Protein AF-A0A1G5U8W5-F1 (afdb_monomer)

Solvent-accessible surface area (backbone atoms only — not comparable to full-atom values): 4382 Å² total; per-residue (Å²): 74,83,50,78,54,72,85,44,69,65,50,33,52,52,49,54,51,51,52,50,58,72,24,39,64,43,37,53,52,11,50,52,30,29,50,51,11,52,52,46,47,53,42,25,76,73,80,38,72,84,56,61,71,64,57,28,52,50,29,34,51,52,10,52,51,24,48,54,47,20,50,51,52,37,51,55,48,49,53,37,35,64,72,37,79,69

pLDDT: mean 94.86, std 3.58, range [76.44, 98.44]

Radius of gyration: 18.51 Å; Cα contacts (8 Å, |Δi|>4): 80; chains: 1; bounding box: 36×22×52 Å

Foldseek 3Di:
DDAFDCVDPVSVVVVVVVLCVQLVVLLVQLVVLLVVLVVVVVCCVPPNVVPDNVRSVVSNVSSVVSVVVSVVRSVVCNVCSNVVVD

Structure (mmCIF, N/CA/C/O backbone):
data_AF-A0A1G5U8W5-F1
#
_entry.id   AF-A0A1G5U8W5-F1
#
loop_
_atom_site.group_PDB
_atom_site.id
_atom_site.type_symbol
_atom_site.label_atom_id
_atom_site.label_alt_id
_atom_site.label_comp_id
_atom_site.label_asym_id
_atom_site.label_entity_id
_atom_site.label_seq_id
_atom_site.pdbx_PDB_ins_code
_atom_site.Cartn_x
_atom_site.Cartn_y
_atom_site.Cartn_z
_atom_site.occupancy
_atom_site.B_iso_or_equiv
_atom_site.auth_seq_id
_atom_site.auth_comp_id
_atom_site.auth_asym_id
_atom_site.auth_atom_id
_atom_site.pdbx_PDB_model_num
ATOM 1 N N . MET A 1 1 ? -20.293 5.435 15.317 1.00 76.44 1 MET A N 1
ATOM 2 C CA . MET A 1 1 ? -20.632 4.068 15.776 1.00 76.44 1 MET A CA 1
ATOM 3 C C . MET A 1 1 ? -19.937 3.802 17.105 1.00 76.44 1 MET A C 1
ATOM 5 O O . MET A 1 1 ? -18.876 4.356 17.363 1.00 76.44 1 MET A O 1
ATOM 9 N N . THR A 1 2 ? -20.493 2.931 17.951 1.00 85.06 2 THR A N 1
ATOM 10 C CA . THR A 1 2 ? -19.864 2.541 19.227 1.00 85.06 2 THR A CA 1
ATOM 11 C C . THR A 1 2 ? -18.526 1.839 18.979 1.00 85.06 2 THR A C 1
ATOM 13 O O . THR A 1 2 ? -18.490 0.950 18.119 1.00 85.06 2 THR A O 1
ATOM 16 N N . PRO A 1 3 ? -17.421 2.221 19.647 1.00 89.19 3 PRO A N 1
ATOM 17 C CA . PRO A 1 3 ? -16.145 1.515 19.544 1.00 89.19 3 PRO A CA 1
ATOM 18 C C . PRO A 1 3 ? -16.310 0.014 19.837 1.00 89.19 3 PRO A C 1
ATOM 20 O O . PRO A 1 3 ? -17.091 -0.336 20.722 1.00 89.19 3 PRO A O 1
ATOM 23 N N . PRO A 1 4 ? -15.633 -0.878 19.093 1.00 89.75 4 PRO A N 1
ATOM 24 C CA . PRO A 1 4 ? -15.730 -2.314 19.337 1.00 89.75 4 PRO A CA 1
ATOM 25 C C . PRO A 1 4 ? -15.090 -2.681 20.680 1.00 89.75 4 PRO A C 1
ATOM 27 O O . PRO A 1 4 ? -14.008 -2.183 21.003 1.00 89.75 4 PRO A O 1
ATOM 30 N N . ASP A 1 5 ? -15.711 -3.595 21.427 1.00 91.44 5 ASP A N 1
ATOM 31 C CA . ASP A 1 5 ? -15.073 -4.190 22.598 1.00 91.44 5 ASP A CA 1
ATOM 32 C C . ASP A 1 5 ? -14.016 -5.206 22.140 1.00 91.44 5 ASP A C 1
ATOM 34 O O . ASP A 1 5 ? -14.305 -6.183 21.449 1.00 91.44 5 ASP A O 1
ATOM 38 N N . LEU A 1 6 ? -12.756 -4.951 22.492 1.00 91.19 6 LEU A N 1
ATOM 39 C CA . LEU A 1 6 ? -11.631 -5.815 22.128 1.00 91.19 6 LEU A CA 1
ATOM 40 C C . LEU A 1 6 ? -11.373 -6.925 23.156 1.00 91.19 6 LEU A C 1
ATOM 42 O O . LEU A 1 6 ? -10.529 -7.794 22.905 1.00 91.19 6 LEU A O 1
ATOM 46 N N . THR A 1 7 ? -12.061 -6.887 24.300 1.00 94.06 7 THR A N 1
ATOM 47 C CA . THR A 1 7 ? -11.984 -7.915 25.344 1.00 94.06 7 THR A CA 1
ATOM 48 C C . THR A 1 7 ? -12.874 -9.111 25.017 1.00 94.06 7 THR A C 1
ATOM 50 O O . THR A 1 7 ? -12.486 -10.246 25.291 1.00 94.06 7 THR A O 1
ATOM 53 N N . ASP A 1 8 ? -13.988 -8.875 24.319 1.00 95.56 8 ASP A N 1
ATOM 54 C CA . ASP A 1 8 ? -14.837 -9.912 23.742 1.00 95.56 8 ASP A CA 1
ATOM 55 C C . ASP A 1 8 ? -14.172 -10.543 22.492 1.00 95.56 8 ASP A C 1
ATOM 57 O O . ASP A 1 8 ? -13.926 -9.862 21.484 1.00 95.56 8 ASP A O 1
ATOM 61 N N . PRO A 1 9 ? -13.870 -11.858 22.508 1.00 94.75 9 PRO A N 1
ATOM 62 C CA . PRO A 1 9 ? -13.277 -12.553 21.371 1.00 94.75 9 PRO A CA 1
ATOM 63 C C . PRO A 1 9 ? -14.104 -12.479 20.080 1.00 94.75 9 PRO A C 1
ATOM 65 O O . PRO A 1 9 ? -13.510 -12.439 18.995 1.00 94.75 9 PRO A O 1
ATOM 68 N N . GLU A 1 10 ? -15.436 -12.468 20.172 1.00 94.31 10 GLU A N 1
ATOM 69 C CA . GLU A 1 10 ? -16.324 -12.442 19.008 1.00 94.31 10 GLU A CA 1
ATOM 70 C C . GLU A 1 10 ? -16.259 -11.077 18.316 1.00 94.31 10 GLU A C 1
ATOM 72 O O . GLU A 1 10 ? -15.967 -10.990 17.113 1.00 94.31 10 GLU A O 1
ATOM 77 N N . GLN A 1 11 ? -16.421 -10.005 1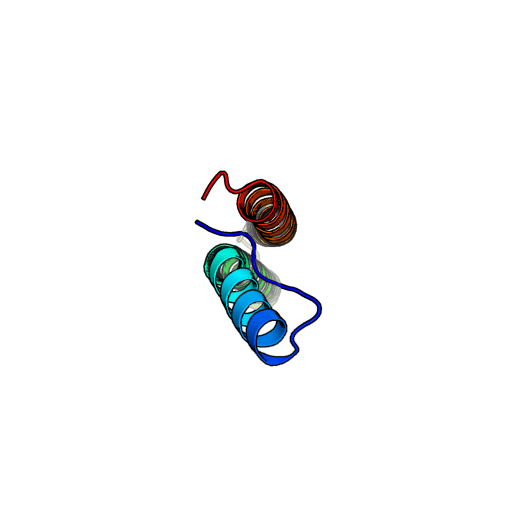9.093 1.00 92.56 11 GLN A N 1
ATOM 78 C CA . GLN A 1 11 ? -16.303 -8.631 18.606 1.00 92.56 11 GLN A CA 1
ATOM 79 C C . GLN A 1 11 ? -14.903 -8.335 18.067 1.00 92.56 11 GLN A C 1
ATOM 81 O O . GLN A 1 11 ? -14.761 -7.762 16.982 1.00 92.56 11 GLN A O 1
ATOM 86 N N . ARG A 1 12 ? -13.850 -8.816 18.737 1.00 94.62 12 ARG A N 1
ATOM 87 C CA . ARG A 1 12 ? -12.471 -8.699 18.244 1.00 94.62 12 ARG A CA 1
ATOM 88 C C . ARG A 1 12 ? -12.280 -9.389 16.892 1.00 94.62 12 ARG A C 1
ATOM 90 O O . ARG A 1 12 ? -11.615 -8.843 16.006 1.00 94.62 12 ARG A O 1
ATOM 97 N N . ALA A 1 13 ? -12.847 -10.582 16.702 1.00 95.38 13 ALA A N 1
ATOM 98 C CA . ALA A 1 13 ? -12.755 -11.306 15.436 1.00 95.38 13 ALA A CA 1
ATOM 99 C C . ALA A 1 13 ? -13.533 -10.604 14.312 1.00 95.38 13 ALA A C 1
ATOM 101 O O . ALA A 1 13 ? -13.042 -10.534 13.178 1.00 95.38 13 ALA A O 1
ATOM 102 N N . ALA A 1 14 ? -14.715 -10.060 14.616 1.00 94.69 14 ALA A N 1
ATOM 103 C CA . ALA A 1 14 ? -15.494 -9.247 13.687 1.00 94.69 14 ALA A CA 1
ATOM 104 C C . ALA A 1 14 ? -14.718 -7.997 13.257 1.00 94.69 14 ALA A C 1
ATOM 106 O O . ALA A 1 14 ? -14.513 -7.777 12.059 1.00 94.69 14 ALA A O 1
ATOM 107 N N . TYR A 1 15 ? -14.157 -7.269 14.220 1.00 95.19 15 TYR A N 1
ATOM 108 C CA . TYR A 1 15 ? -13.367 -6.075 13.954 1.00 95.19 15 TYR A CA 1
ATOM 109 C C . TYR A 1 15 ? -12.089 -6.372 13.151 1.00 95.19 15 TYR A C 1
ATOM 111 O O . TYR A 1 15 ? -11.712 -5.639 12.235 1.00 95.19 15 TYR A O 1
ATOM 11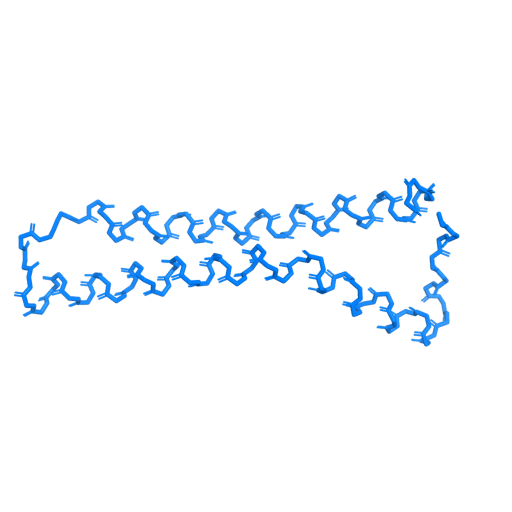9 N N . ALA A 1 16 ? -11.437 -7.512 13.393 1.00 94.19 16 ALA A N 1
ATOM 120 C CA . ALA A 1 16 ? -10.294 -7.938 12.588 1.00 94.19 16 ALA A CA 1
ATOM 121 C C . ALA A 1 16 ? -10.667 -8.254 11.124 1.00 94.19 16 ALA A C 1
ATOM 123 O O . ALA A 1 16 ? -9.831 -8.109 10.224 1.00 94.19 16 ALA A O 1
ATOM 124 N N . ARG A 1 17 ? -11.894 -8.723 10.848 1.00 95.56 17 ARG A N 1
ATOM 125 C CA . ARG A 1 17 ? -12.394 -8.905 9.470 1.00 95.56 17 ARG A CA 1
ATOM 126 C C . ARG A 1 17 ? -12.673 -7.558 8.807 1.00 95.56 17 ARG A C 1
ATOM 128 O O . ARG A 1 17 ? -12.233 -7.358 7.677 1.00 95.56 17 ARG A O 1
ATOM 135 N N . GLU A 1 18 ? -13.301 -6.640 9.531 1.00 94.88 18 GLU A N 1
ATOM 136 C CA . GLU A 1 18 ? -13.557 -5.262 9.099 1.00 94.88 18 GLU A CA 1
ATOM 137 C C . GLU A 1 18 ? -12.256 -4.544 8.707 1.00 94.88 18 GLU A C 1
ATOM 139 O O . GLU A 1 18 ? -12.091 -4.146 7.553 1.00 94.88 18 GLU A O 1
ATOM 144 N N . LEU A 1 19 ? -11.261 -4.502 9.603 1.00 94.44 19 LEU A N 1
ATOM 145 C CA . LEU A 1 19 ? -9.961 -3.876 9.327 1.00 94.44 19 LEU A CA 1
ATOM 146 C C . LEU A 1 19 ? -9.258 -4.478 8.103 1.00 94.44 19 LEU A C 1
ATOM 148 O O . LEU A 1 19 ? -8.611 -3.767 7.329 1.00 94.44 19 LEU A O 1
ATOM 152 N N . ARG A 1 20 ? -9.370 -5.799 7.913 1.00 93.81 20 ARG A N 1
ATOM 153 C CA . ARG A 1 20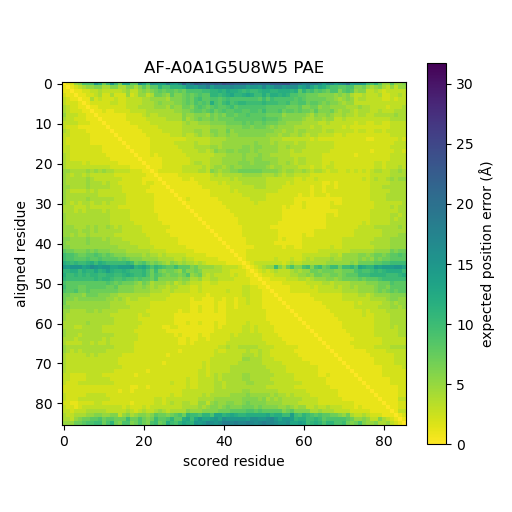 ? -8.806 -6.469 6.734 1.00 93.81 20 ARG A CA 1
ATOM 154 C C . ARG A 1 20 ? -9.526 -6.069 5.455 1.00 93.81 20 ARG A C 1
ATOM 156 O O . ARG A 1 20 ? -8.848 -5.922 4.441 1.00 93.81 20 ARG A O 1
ATOM 163 N N . ALA A 1 21 ? -10.846 -5.909 5.491 1.00 95.00 21 ALA A N 1
ATOM 164 C CA . ALA A 1 21 ? -11.636 -5.508 4.334 1.00 95.00 21 ALA A CA 1
ATOM 165 C C . ALA A 1 21 ? -11.270 -4.092 3.869 1.00 95.00 21 ALA A C 1
ATOM 167 O O . ALA A 1 21 ? -11.042 -3.899 2.678 1.00 95.00 21 ALA A O 1
ATOM 168 N N . ILE A 1 22 ? -11.094 -3.146 4.797 1.00 93.88 22 ILE A N 1
ATOM 169 C CA . ILE A 1 22 ? -10.746 -1.750 4.481 1.00 93.88 22 ILE A CA 1
ATOM 170 C C . ILE A 1 22 ? -9.395 -1.634 3.760 1.00 93.88 22 ILE A C 1
ATOM 172 O O . ILE A 1 22 ? -9.274 -0.931 2.760 1.00 93.88 22 ILE A O 1
ATOM 176 N N . ALA A 1 23 ? -8.373 -2.362 4.215 1.00 92.38 23 ALA A N 1
ATOM 177 C CA . ALA A 1 23 ? -7.048 -2.320 3.591 1.00 92.38 23 ALA A CA 1
ATOM 178 C C . ALA A 1 23 ? -6.921 -3.219 2.342 1.00 92.38 23 ALA A C 1
ATOM 180 O O . ALA A 1 23 ? -5.898 -3.183 1.652 1.00 92.38 23 ALA A O 1
ATOM 181 N N . ARG A 1 24 ? -7.917 -4.073 2.052 1.00 94.75 24 ARG A N 1
ATOM 182 C CA . ARG A 1 24 ? -7.832 -5.090 0.990 1.00 94.75 24 ARG A CA 1
ATOM 183 C C . ARG A 1 24 ? -7.703 -4.490 -0.415 1.00 94.75 24 ARG A C 1
ATOM 185 O O . ARG A 1 24 ? -6.803 -4.952 -1.111 1.00 94.75 24 ARG A O 1
ATOM 192 N N . PRO A 1 25 ? -8.504 -3.498 -0.850 1.00 94.56 25 PRO A N 1
ATOM 193 C CA . PRO A 1 25 ? -8.404 -2.960 -2.208 1.00 94.56 25 PRO A CA 1
ATOM 194 C C . PRO A 1 25 ? -7.033 -2.342 -2.489 1.00 94.56 25 PRO A C 1
ATOM 196 O O . PRO A 1 25 ? -6.405 -2.663 -3.494 1.00 94.56 25 PRO A O 1
ATOM 199 N N . VAL A 1 26 ? -6.523 -1.538 -1.549 1.00 94.69 26 VAL A N 1
ATOM 200 C CA . VAL A 1 26 ? -5.203 -0.897 -1.658 1.00 94.69 26 VAL A CA 1
ATOM 201 C C . VAL A 1 26 ? -4.097 -1.951 -1.750 1.00 94.69 26 VAL A C 1
ATOM 203 O O . VAL A 1 26 ? -3.206 -1.853 -2.593 1.00 94.69 26 VAL A O 1
ATOM 206 N N . ARG A 1 27 ? -4.193 -3.017 -0.942 1.00 94.06 27 ARG A N 1
ATOM 207 C CA . ARG A 1 27 ? -3.239 -4.129 -0.990 1.00 94.06 27 ARG A CA 1
ATOM 208 C C . ARG A 1 27 ? -3.314 -4.896 -2.312 1.00 94.06 27 ARG A C 1
ATOM 210 O O . ARG A 1 27 ? -2.283 -5.208 -2.891 1.00 94.06 27 ARG A O 1
ATOM 217 N N . LEU A 1 28 ? -4.510 -5.196 -2.813 1.00 97.56 28 LEU A N 1
ATOM 218 C CA . LEU A 1 28 ? -4.659 -5.908 -4.085 1.00 97.56 28 LEU A CA 1
ATOM 219 C C . LEU A 1 28 ? -4.095 -5.097 -5.255 1.00 97.56 28 LEU A C 1
ATOM 221 O O . LEU A 1 28 ? -3.401 -5.666 -6.091 1.00 97.56 28 LEU A O 1
ATOM 225 N N . MET A 1 29 ? -4.313 -3.779 -5.265 1.00 97.56 29 MET A N 1
ATOM 226 C CA . MET A 1 29 ? -3.728 -2.894 -6.272 1.00 97.56 29 MET A CA 1
ATOM 227 C C . MET A 1 29 ? -2.197 -2.912 -6.216 1.00 97.56 29 MET A C 1
ATOM 229 O O . MET A 1 29 ? -1.542 -3.090 -7.239 1.00 97.56 29 MET A O 1
ATOM 233 N N . GLY A 1 30 ? -1.613 -2.806 -5.017 1.00 97.31 30 GLY A N 1
ATOM 234 C CA . GLY A 1 30 ? -0.159 -2.854 -4.870 1.00 97.31 30 GLY A CA 1
ATOM 235 C C . GLY A 1 30 ? 0.455 -4.183 -5.315 1.00 97.31 30 GLY A C 1
ATOM 236 O O . GLY A 1 30 ? 1.484 -4.190 -5.985 1.00 97.31 30 GLY A O 1
ATOM 237 N N . VAL A 1 31 ? -0.203 -5.305 -5.003 1.00 97.81 31 VAL A N 1
ATOM 238 C CA . VAL A 1 31 ? 0.216 -6.631 -5.485 1.00 97.81 31 VAL A CA 1
ATOM 239 C C . VAL A 1 31 ? 0.120 -6.707 -7.006 1.00 97.81 31 VAL A C 1
ATOM 241 O O . VAL A 1 31 ? 1.069 -7.153 -7.642 1.00 97.81 31 VAL A O 1
ATOM 244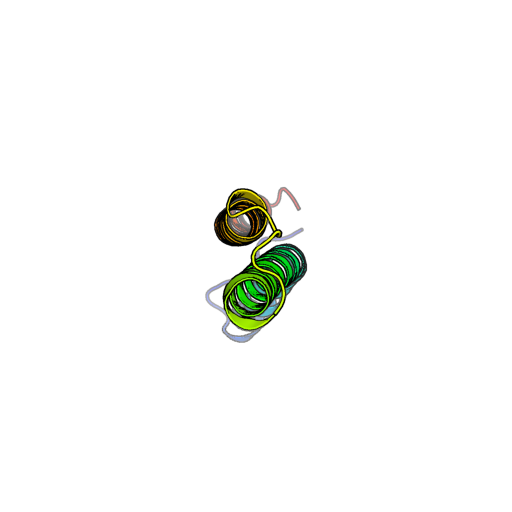 N N . ALA A 1 32 ? -0.984 -6.247 -7.598 1.00 98.38 32 ALA A N 1
ATOM 245 C CA . ALA A 1 32 ? -1.162 -6.258 -9.046 1.00 98.38 32 ALA A CA 1
ATOM 246 C C . ALA A 1 32 ? -0.066 -5.450 -9.762 1.00 98.38 32 ALA A C 1
ATOM 248 O O . ALA A 1 32 ? 0.515 -5.936 -10.730 1.00 98.38 32 ALA A O 1
ATOM 249 N N . LEU A 1 33 ? 0.276 -4.266 -9.244 1.00 98.44 33 LEU A N 1
ATOM 250 C CA . LEU A 1 33 ? 1.358 -3.428 -9.771 1.00 98.44 33 LEU A CA 1
ATOM 251 C C . LEU A 1 33 ? 2.727 -4.108 -9.659 1.00 98.44 33 LEU A C 1
ATOM 253 O O . LEU A 1 33 ? 3.477 -4.143 -10.634 1.00 98.44 33 LEU A O 1
ATOM 257 N N . ALA A 1 34 ? 3.038 -4.694 -8.501 1.00 98.12 34 ALA A N 1
ATOM 258 C CA . ALA A 1 34 ? 4.302 -5.395 -8.294 1.00 98.12 34 ALA A CA 1
ATOM 259 C C . ALA A 1 34 ? 4.439 -6.618 -9.217 1.00 98.12 34 ALA A C 1
ATOM 261 O O . ALA A 1 34 ? 5.486 -6.810 -9.834 1.00 98.12 34 ALA A O 1
ATOM 262 N N . VAL A 1 35 ? 3.371 -7.412 -9.361 1.00 98.44 35 VAL A N 1
ATOM 263 C CA . VAL A 1 35 ? 3.333 -8.564 -10.275 1.00 98.44 35 VAL A CA 1
ATOM 264 C C . VAL A 1 35 ? 3.490 -8.108 -11.723 1.00 98.44 35 VAL A C 1
ATOM 266 O O . VAL A 1 35 ? 4.305 -8.673 -12.448 1.00 98.44 35 VAL A O 1
ATOM 269 N N . ALA A 1 36 ? 2.775 -7.061 -12.143 1.00 98.38 36 ALA A N 1
ATOM 270 C CA . ALA A 1 36 ? 2.904 -6.508 -13.487 1.00 98.38 36 ALA A CA 1
ATOM 271 C C . ALA A 1 36 ? 4.337 -6.031 -13.773 1.00 98.38 36 ALA A C 1
ATOM 273 O O . ALA A 1 36 ? 4.895 -6.362 -14.818 1.00 98.38 36 ALA A O 1
ATOM 274 N N . GLY A 1 37 ? 4.966 -5.320 -12.832 1.00 98.12 37 GLY A N 1
ATOM 275 C CA . GLY A 1 37 ? 6.359 -4.891 -12.959 1.00 98.12 37 GLY A CA 1
ATOM 276 C C . GLY A 1 37 ? 7.345 -6.060 -13.032 1.00 98.12 37 GLY A C 1
ATOM 277 O O . GLY A 1 37 ? 8.249 -6.043 -13.866 1.00 98.12 37 GLY A O 1
ATOM 278 N N . ALA A 1 38 ? 7.142 -7.112 -12.234 1.00 98.06 38 ALA A N 1
ATOM 279 C CA . ALA A 1 38 ? 7.973 -8.316 -12.271 1.00 98.06 38 ALA A CA 1
ATOM 280 C C . ALA A 1 38 ? 7.846 -9.075 -13.604 1.00 98.06 38 ALA A C 1
ATOM 282 O O . ALA A 1 38 ? 8.854 -9.462 -14.198 1.00 98.06 38 ALA A O 1
ATOM 283 N N . LEU A 1 39 ? 6.619 -9.242 -14.110 1.00 97.94 39 LEU A N 1
ATOM 284 C CA . LEU A 1 39 ? 6.367 -9.853 -15.418 1.00 97.94 39 LEU A CA 1
ATOM 285 C C . LEU A 1 39 ? 6.992 -9.029 -16.545 1.00 97.94 39 LEU A C 1
ATOM 287 O O . LEU A 1 39 ? 7.615 -9.588 -17.447 1.00 97.94 39 LEU A O 1
ATOM 291 N N . LEU A 1 40 ? 6.877 -7.702 -16.472 1.00 97.38 40 LEU A N 1
ATOM 292 C CA . LEU A 1 40 ? 7.462 -6.803 -17.459 1.00 97.38 40 LEU A CA 1
ATOM 293 C C . LEU A 1 40 ? 8.996 -6.871 -17.457 1.00 97.38 40 LEU A C 1
ATOM 295 O O . LEU A 1 40 ? 9.599 -6.923 -18.526 1.00 97.38 40 LEU A O 1
ATOM 299 N N . ALA A 1 41 ? 9.627 -6.946 -16.282 1.00 97.00 41 ALA A N 1
ATOM 300 C CA . ALA A 1 41 ? 11.074 -7.138 -16.161 1.00 97.00 41 ALA A CA 1
ATOM 301 C C . ALA A 1 41 ? 11.530 -8.483 -16.757 1.00 97.00 41 ALA A C 1
ATOM 303 O O . ALA A 1 41 ? 12.536 -8.550 -17.467 1.00 97.00 41 ALA A O 1
ATOM 304 N N . ALA A 1 42 ? 10.775 -9.559 -1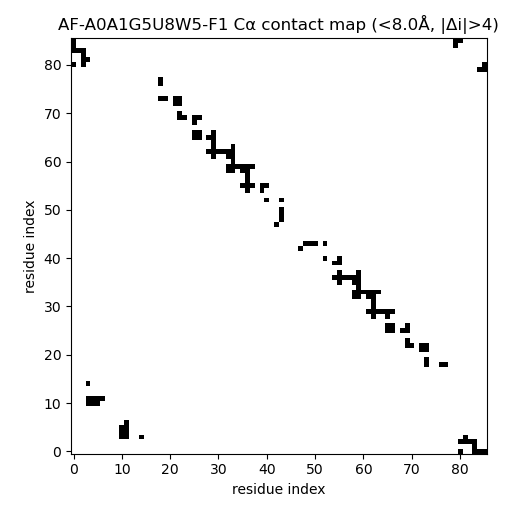6.515 1.00 97.25 42 ALA A N 1
ATOM 305 C CA . ALA A 1 42 ? 11.057 -10.867 -17.102 1.00 97.25 42 ALA A CA 1
ATOM 306 C C . ALA A 1 42 ? 10.927 -10.841 -18.635 1.00 97.25 42 ALA A C 1
ATOM 308 O O . ALA A 1 42 ? 11.766 -11.397 -19.351 1.00 97.25 42 ALA A O 1
ATOM 309 N N . LEU A 1 43 ? 9.906 -10.153 -19.148 1.00 96.75 43 LEU A N 1
ATOM 310 C CA . LEU A 1 43 ? 9.668 -9.996 -20.578 1.00 96.75 43 LEU A CA 1
ATOM 311 C C . LEU A 1 43 ? 10.769 -9.167 -21.257 1.00 96.75 43 LEU A C 1
ATOM 313 O O . LEU A 1 43 ? 11.275 -9.560 -22.312 1.00 96.75 43 LEU A O 1
ATOM 317 N N . GLN A 1 44 ? 11.183 -8.068 -20.618 1.00 96.06 44 GLN A N 1
ATOM 318 C CA . GLN A 1 44 ? 12.298 -7.228 -21.055 1.00 96.06 44 GLN A CA 1
ATOM 319 C C . GLN A 1 44 ? 13.577 -8.057 -21.220 1.00 96.06 44 GLN A C 1
ATOM 321 O O . GLN A 1 44 ? 14.251 -7.969 -22.242 1.00 96.06 44 GLN A O 1
ATOM 326 N N . ARG A 1 45 ? 13.887 -8.905 -20.232 1.00 94.00 45 ARG A N 1
ATOM 327 C CA . ARG A 1 45 ? 15.110 -9.716 -20.220 1.00 94.00 45 ARG A CA 1
ATOM 328 C C . ARG A 1 45 ? 15.114 -10.850 -21.248 1.00 94.00 45 ARG A C 1
ATOM 330 O O . ARG A 1 45 ? 16.186 -11.280 -21.657 1.00 94.00 45 ARG A O 1
ATOM 337 N N . THR A 1 46 ? 13.946 -11.367 -21.625 1.00 94.50 46 THR A N 1
ATOM 338 C CA . THR A 1 46 ? 13.844 -12.588 -22.445 1.00 94.50 46 THR A CA 1
ATOM 339 C C .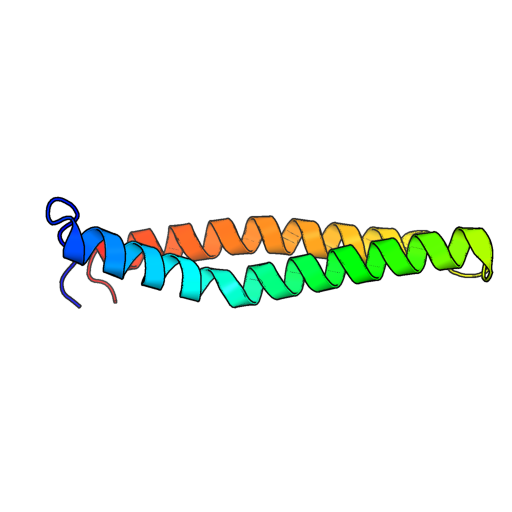 THR A 1 46 ? 13.523 -12.321 -23.906 1.00 94.50 46 THR A C 1
ATOM 341 O O . THR A 1 46 ? 14.097 -12.973 -24.773 1.00 94.50 46 THR A O 1
ATOM 344 N N . ARG A 1 47 ? 12.586 -11.411 -24.196 1.00 92.88 47 ARG A N 1
ATOM 345 C CA . ARG A 1 47 ? 12.034 -11.254 -25.551 1.00 92.88 47 ARG A CA 1
ATOM 346 C C . ARG A 1 47 ? 12.030 -9.826 -26.073 1.00 92.88 47 ARG A C 1
ATOM 348 O O . ARG A 1 47 ? 12.031 -9.644 -27.285 1.00 92.88 47 ARG A O 1
ATOM 355 N N . TYR A 1 48 ? 12.023 -8.828 -25.193 1.00 93.56 48 TYR A N 1
ATOM 356 C CA . TYR A 1 48 ? 11.842 -7.431 -25.592 1.00 93.56 48 TYR A CA 1
ATOM 357 C C . TYR A 1 48 ? 12.848 -6.503 -24.895 1.00 93.56 48 TYR A C 1
ATOM 359 O O . TYR A 1 48 ? 12.454 -5.686 -24.061 1.00 93.56 48 TYR A O 1
ATOM 367 N N . PRO A 1 49 ? 14.145 -6.565 -25.252 1.00 91.62 49 PRO A N 1
ATOM 368 C CA . PRO A 1 49 ? 15.179 -5.739 -24.620 1.00 91.62 49 PRO A CA 1
ATOM 369 C C . PRO A 1 49 ? 14.985 -4.232 -24.852 1.00 91.62 49 PRO A C 1
ATOM 371 O O . PRO A 1 49 ? 15.546 -3.426 -24.119 1.00 91.62 49 PRO A O 1
ATOM 374 N N . ALA A 1 50 ? 14.164 -3.845 -25.836 1.00 95.00 50 ALA A N 1
ATOM 375 C CA . ALA A 1 50 ? 13.807 -2.455 -26.112 1.00 95.00 50 ALA A CA 1
ATOM 376 C C . ALA A 1 50 ? 12.880 -1.826 -25.053 1.00 95.00 50 ALA A C 1
ATOM 378 O O . ALA A 1 50 ? 12.721 -0.606 -25.038 1.00 95.00 50 ALA A O 1
ATOM 379 N N . ILE A 1 51 ? 12.254 -2.623 -24.175 1.00 92.81 51 ILE A N 1
ATOM 380 C CA . ILE A 1 51 ? 11.454 -2.081 -23.069 1.00 92.81 51 ILE A CA 1
ATOM 381 C C . ILE A 1 51 ? 12.390 -1.271 -22.157 1.00 92.81 51 ILE A C 1
ATOM 383 O O . ILE A 1 51 ? 13.401 -1.814 -21.713 1.00 92.81 51 ILE A O 1
ATOM 387 N N . PRO A 1 52 ? 12.086 0.000 -21.838 1.00 96.38 52 PRO A N 1
ATOM 388 C CA . PRO A 1 52 ? 12.930 0.789 -20.948 1.00 96.38 52 PRO A CA 1
ATOM 389 C C . PRO A 1 52 ? 12.901 0.244 -19.517 1.00 96.38 52 PRO A C 1
ATOM 391 O O . PRO A 1 52 ? 11.827 0.062 -18.944 1.00 96.38 52 PRO A O 1
ATOM 394 N N . THR A 1 53 ? 14.071 0.074 -18.895 1.00 95.06 53 THR A N 1
ATOM 395 C CA . THR A 1 53 ? 14.208 -0.463 -17.523 1.00 95.06 53 THR A CA 1
ATOM 396 C C . THR A 1 53 ? 13.441 0.345 -16.472 1.00 95.06 53 THR A C 1
ATOM 398 O O . THR A 1 53 ? 13.041 -0.192 -15.442 1.00 95.06 53 THR A O 1
ATOM 401 N N . ILE A 1 54 ? 13.185 1.630 -16.728 1.00 97.38 54 ILE A N 1
ATOM 402 C CA . ILE A 1 54 ? 12.434 2.485 -15.805 1.00 97.38 54 ILE A CA 1
ATOM 403 C C . ILE A 1 54 ? 10.976 2.029 -15.623 1.00 97.38 54 ILE A C 1
ATOM 405 O O . ILE A 1 54 ? 10.441 2.163 -14.528 1.00 97.38 54 ILE A O 1
ATOM 409 N N . LEU A 1 55 ? 10.339 1.435 -16.640 1.00 97.12 55 LEU A N 1
ATOM 410 C CA . LEU A 1 55 ? 8.940 0.992 -16.556 1.00 97.12 55 LEU A CA 1
ATOM 411 C C . LEU A 1 55 ? 8.708 -0.092 -15.485 1.00 97.12 55 LEU A C 1
ATOM 413 O O . LEU A 1 55 ? 7.882 0.133 -14.596 1.00 97.12 55 LEU A O 1
ATOM 417 N N . PRO A 1 56 ? 9.397 -1.254 -15.515 1.00 96.62 56 PRO A N 1
ATOM 418 C CA . PRO A 1 56 ? 9.211 -2.274 -14.486 1.00 96.62 56 PRO A CA 1
ATOM 419 C C . PRO A 1 56 ? 9.581 -1.761 -13.089 1.00 96.62 56 PRO A C 1
ATOM 421 O O . PRO A 1 56 ? 8.887 -2.084 -12.124 1.00 96.62 56 PRO A O 1
ATOM 424 N N . LEU A 1 57 ? 10.610 -0.911 -12.976 1.00 97.50 57 LEU A N 1
ATOM 425 C CA . LEU A 1 57 ? 10.998 -0.296 -11.704 1.00 97.50 57 LEU A CA 1
ATOM 426 C C . LEU A 1 57 ? 9.894 0.599 -11.132 1.00 97.50 57 LEU A C 1
ATOM 428 O O . LEU A 1 57 ? 9.567 0.472 -9.954 1.00 97.50 57 LEU A O 1
ATOM 432 N N . VAL A 1 58 ? 9.285 1.461 -11.952 1.00 98.31 58 VAL A N 1
ATOM 433 C CA . VAL A 1 58 ? 8.179 2.333 -11.524 1.00 98.31 58 VAL A CA 1
ATOM 434 C C . VAL A 1 58 ? 6.982 1.507 -11.061 1.00 98.31 58 VAL A C 1
ATOM 436 O O . VAL A 1 58 ? 6.418 1.800 -10.011 1.00 98.31 58 VAL A O 1
ATOM 439 N N . LEU A 1 59 ? 6.613 0.447 -11.786 1.00 98.19 59 LEU A N 1
ATOM 440 C CA . LEU A 1 59 ? 5.499 -0.423 -11.391 1.00 98.19 59 LEU A CA 1
ATOM 441 C C . LEU A 1 59 ? 5.747 -1.101 -10.038 1.00 98.19 59 LEU A C 1
ATOM 443 O O . LEU A 1 59 ? 4.871 -1.094 -9.172 1.00 98.19 59 LEU A O 1
ATOM 447 N N . ILE A 1 60 ? 6.953 -1.631 -9.825 1.00 97.69 60 ILE A N 1
ATOM 448 C CA . ILE A 1 60 ? 7.339 -2.246 -8.549 1.00 97.69 60 ILE A CA 1
ATOM 449 C C . ILE A 1 60 ? 7.340 -1.203 -7.424 1.00 97.69 60 ILE A C 1
ATOM 451 O O . ILE A 1 60 ? 6.787 -1.459 -6.353 1.00 97.69 60 ILE A O 1
ATOM 455 N N . ALA A 1 61 ? 7.900 -0.016 -7.669 1.00 98.19 61 ALA A N 1
ATOM 456 C CA . ALA A 1 61 ? 7.932 1.072 -6.696 1.00 98.19 61 ALA A CA 1
ATOM 457 C C . ALA A 1 61 ? 6.517 1.530 -6.307 1.00 98.19 61 ALA A C 1
ATOM 459 O O . ALA A 1 61 ? 6.212 1.653 -5.121 1.00 98.19 61 ALA A O 1
ATOM 460 N N . LEU A 1 62 ? 5.617 1.705 -7.279 1.00 98.12 62 LEU A N 1
ATOM 461 C CA . LEU A 1 62 ? 4.212 2.025 -7.018 1.00 98.12 62 LEU A CA 1
ATOM 462 C C . LEU A 1 62 ? 3.510 0.905 -6.241 1.00 98.12 62 LEU A C 1
ATOM 464 O O . LEU A 1 62 ? 2.723 1.193 -5.336 1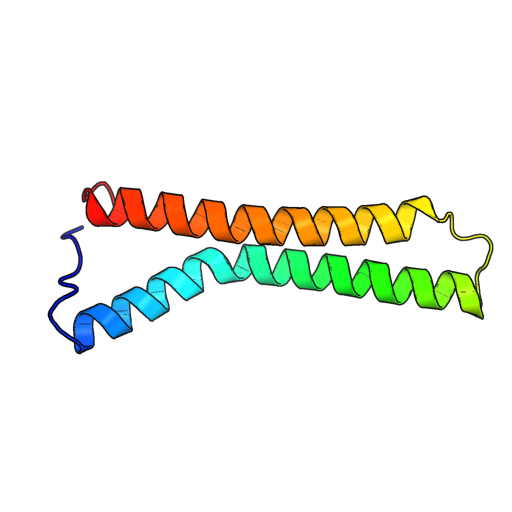.00 98.12 62 LEU A O 1
ATOM 468 N N . GLY A 1 63 ? 3.813 -0.360 -6.544 1.00 97.81 63 GLY A N 1
ATOM 469 C CA . GLY A 1 63 ? 3.330 -1.508 -5.781 1.00 97.81 63 GLY A CA 1
ATOM 470 C C . GLY A 1 63 ? 3.754 -1.460 -4.309 1.00 97.81 63 GLY A C 1
ATOM 471 O O . GLY A 1 63 ? 2.920 -1.624 -3.415 1.00 97.81 63 GLY A O 1
ATOM 472 N N . ALA A 1 64 ? 5.025 -1.148 -4.045 1.00 97.44 64 ALA A N 1
ATOM 473 C CA . ALA A 1 64 ? 5.551 -0.967 -2.692 1.00 97.44 64 ALA A CA 1
ATOM 474 C C . ALA A 1 64 ? 4.897 0.222 -1.965 1.00 97.44 64 ALA A C 1
ATOM 476 O O . ALA A 1 64 ? 4.490 0.091 -0.809 1.00 97.44 64 ALA A O 1
ATOM 477 N N . LEU A 1 65 ? 4.706 1.355 -2.648 1.00 98.06 65 LEU A N 1
ATOM 478 C CA . LEU A 1 65 ? 4.002 2.512 -2.087 1.00 98.06 65 LEU A CA 1
ATOM 479 C C . LEU A 1 65 ? 2.557 2.173 -1.697 1.00 98.06 65 LEU A C 1
ATOM 481 O O . LEU A 1 65 ? 2.091 2.598 -0.642 1.00 98.06 65 LEU A O 1
ATOM 485 N N . HIS A 1 66 ? 1.862 1.345 -2.480 1.00 97.12 66 HIS A N 1
ATOM 486 C CA . HIS A 1 66 ? 0.526 0.866 -2.121 1.00 97.12 66 HIS A CA 1
ATOM 487 C C . HIS A 1 66 ? 0.533 -0.029 -0.877 1.00 97.12 66 HIS A C 1
ATOM 489 O O . HIS A 1 66 ? -0.410 0.026 -0.088 1.00 97.12 66 HIS A O 1
ATOM 495 N N . MET A 1 67 ? 1.584 -0.824 -0.647 1.00 95.12 67 MET A N 1
ATOM 496 C CA . MET A 1 67 ? 1.706 -1.589 0.602 1.00 95.12 67 MET A CA 1
ATOM 497 C C . MET A 1 67 ? 1.793 -0.660 1.814 1.00 95.12 67 MET A C 1
ATOM 499 O O . MET A 1 67 ? 1.076 -0.862 2.795 1.00 95.12 67 MET A O 1
ATOM 503 N N . LEU A 1 68 ? 2.610 0.393 1.723 1.00 97.50 68 LEU A N 1
ATOM 504 C CA . LEU A 1 68 ? 2.719 1.408 2.773 1.00 97.50 68 LEU A CA 1
ATOM 505 C C . LEU A 1 68 ? 1.389 2.147 2.972 1.00 97.50 68 LEU A C 1
ATOM 507 O O . LEU A 1 68 ? 0.922 2.303 4.101 1.00 97.50 68 LEU A O 1
ATOM 511 N N . ALA A 1 69 ? 0.726 2.526 1.877 1.00 96.62 69 ALA A N 1
ATOM 512 C CA . ALA A 1 69 ? -0.580 3.171 1.922 1.00 96.62 69 ALA A CA 1
ATOM 513 C C . ALA A 1 69 ? -1.643 2.277 2.581 1.00 96.62 69 ALA A C 1
ATOM 515 O O . ALA A 1 69 ? -2.441 2.766 3.376 1.00 96.62 69 ALA A O 1
ATOM 516 N N . ALA A 1 70 ? -1.641 0.965 2.324 1.00 95.06 70 ALA A N 1
ATOM 517 C CA . ALA A 1 70 ? -2.579 0.033 2.949 1.00 95.06 70 ALA A CA 1
ATOM 518 C C . ALA A 1 70 ? -2.413 -0.017 4.480 1.00 95.06 70 ALA A C 1
ATOM 520 O O . ALA A 1 70 ? -3.410 -0.089 5.205 1.00 95.06 70 ALA A O 1
ATOM 521 N N . VAL A 1 71 ? -1.173 0.067 4.979 1.00 95.00 71 VAL A N 1
ATOM 522 C CA . VAL A 1 71 ? -0.888 0.177 6.420 1.00 95.00 71 VAL A CA 1
ATOM 523 C C . VAL A 1 71 ? -1.412 1.503 6.967 1.00 95.00 71 VAL A C 1
ATOM 525 O O . VAL A 1 71 ? -2.141 1.503 7.958 1.00 95.00 71 VAL A O 1
ATOM 528 N N . ALA A 1 72 ? -1.118 2.620 6.297 1.00 96.75 72 ALA A N 1
ATOM 529 C CA . ALA A 1 72 ? -1.569 3.945 6.718 1.00 96.75 72 ALA A CA 1
ATOM 530 C C . ALA A 1 72 ? -3.104 4.057 6.757 1.00 96.75 72 ALA A C 1
ATOM 532 O O . ALA A 1 72 ? -3.669 4.550 7.733 1.00 96.75 72 ALA A O 1
ATOM 533 N N . VAL A 1 73 ? -3.792 3.540 5.735 1.00 96.12 73 VAL A N 1
ATOM 534 C CA . VAL A 1 73 ? -5.260 3.488 5.675 1.00 96.12 73 VAL A CA 1
ATOM 535 C C . VAL A 1 73 ? -5.818 2.671 6.836 1.00 96.12 73 VAL A C 1
ATOM 537 O O . VAL A 1 73 ? -6.745 3.123 7.507 1.00 96.12 73 VAL A O 1
ATOM 540 N N . ARG A 1 74 ? -5.231 1.501 7.124 1.00 95.81 74 ARG A N 1
ATOM 541 C CA . ARG A 1 74 ? -5.650 0.665 8.256 1.00 95.81 74 ARG A CA 1
ATOM 542 C C . ARG A 1 74 ? -5.469 1.383 9.593 1.00 95.81 74 ARG A C 1
ATOM 544 O O . ARG A 1 74 ? -6.372 1.322 10.423 1.00 95.81 74 ARG A O 1
ATOM 551 N N . LEU A 1 75 ? -4.335 2.052 9.800 1.00 95.94 75 LEU A N 1
ATOM 552 C CA . LEU A 1 75 ? -4.042 2.794 11.031 1.00 95.94 75 LEU A CA 1
ATOM 553 C C . LEU A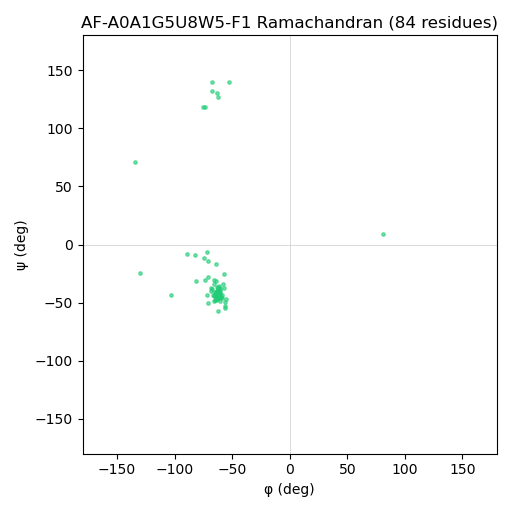 1 75 ? -5.001 3.970 11.221 1.00 95.94 75 LEU A C 1
ATOM 555 O O . LEU A 1 75 ? -5.605 4.101 12.282 1.00 95.94 75 LEU A O 1
ATOM 559 N N . LYS A 1 76 ? -5.205 4.780 10.176 1.00 95.69 76 LYS A N 1
ATOM 560 C CA . LYS A 1 76 ? -6.122 5.925 10.221 1.00 95.69 76 LYS A CA 1
ATOM 561 C C . LYS A 1 76 ? -7.564 5.483 10.460 1.00 95.69 76 LYS A C 1
ATOM 563 O O . LYS A 1 76 ? -8.282 6.123 11.223 1.00 95.69 76 LYS A O 1
ATOM 568 N N . TYR A 1 77 ? -7.991 4.391 9.825 1.00 95.75 77 TYR A N 1
ATOM 569 C CA . TYR A 1 77 ? -9.312 3.817 10.067 1.00 95.75 77 TYR A CA 1
ATOM 570 C C . TYR A 1 77 ? -9.449 3.328 11.510 1.00 95.75 77 TYR A C 1
ATOM 572 O O . TYR A 1 77 ? -10.423 3.670 12.171 1.00 95.75 77 TYR A O 1
ATOM 580 N N . HIS A 1 78 ? -8.455 2.590 12.015 1.00 95.31 78 HIS A N 1
ATOM 581 C CA . HIS A 1 78 ? -8.441 2.104 13.392 1.00 95.31 78 HIS A CA 1
ATOM 582 C C . HIS A 1 78 ? -8.566 3.250 14.402 1.00 95.31 78 HIS A C 1
ATOM 584 O O . HIS A 1 78 ? -9.435 3.197 15.266 1.00 95.31 78 HIS A O 1
ATOM 590 N N . GLN A 1 79 ? -7.763 4.307 14.252 1.00 94.94 79 GLN A N 1
ATOM 591 C CA . GLN A 1 79 ? -7.820 5.489 15.117 1.00 94.94 79 GLN A CA 1
ATOM 592 C C . GLN A 1 79 ? -9.219 6.117 15.127 1.00 94.94 79 GLN A C 1
ATOM 594 O O . GLN A 1 79 ? -9.824 6.249 16.185 1.00 94.94 79 GLN A O 1
ATOM 599 N N . ARG A 1 80 ? -9.776 6.422 13.948 1.00 94.44 80 ARG A N 1
ATOM 600 C CA . ARG A 1 80 ? -11.119 7.017 13.831 1.00 94.44 80 ARG A CA 1
ATOM 601 C C . ARG A 1 80 ? -12.210 6.123 14.418 1.00 94.44 80 ARG A C 1
ATOM 603 O O . ARG A 1 80 ? -13.118 6.606 15.083 1.00 94.44 80 ARG A O 1
ATOM 610 N N . ARG A 1 81 ? -12.118 4.809 14.190 1.00 93.12 81 ARG A N 1
ATOM 611 C CA . ARG A 1 81 ? -13.098 3.836 14.682 1.00 93.12 81 ARG A CA 1
ATOM 612 C C . ARG A 1 81 ? -13.065 3.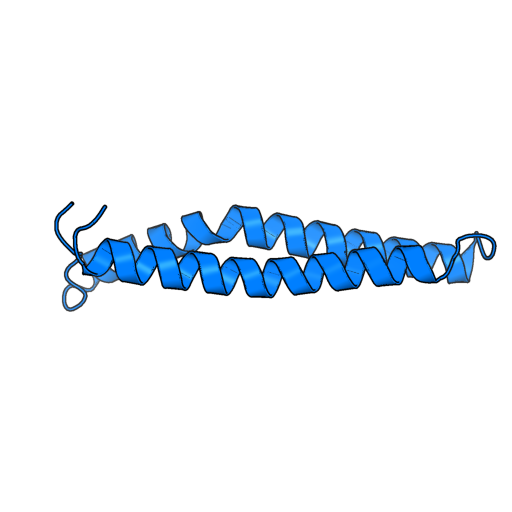697 16.206 1.00 93.12 81 ARG A C 1
ATOM 614 O O . ARG A 1 81 ? -14.126 3.554 16.805 1.00 93.12 81 ARG A O 1
ATOM 621 N N . MET A 1 82 ? -11.880 3.760 16.819 1.00 93.06 82 MET A N 1
ATOM 622 C CA . MET A 1 82 ? -11.717 3.721 18.280 1.00 93.06 82 MET A CA 1
ATOM 623 C C . MET A 1 82 ? -12.135 5.033 18.954 1.00 93.06 82 MET A C 1
ATOM 625 O O . MET A 1 82 ? -12.653 4.997 20.063 1.00 93.06 82 MET A O 1
ATOM 629 N N . ASN A 1 83 ? -11.977 6.169 18.270 1.00 92.00 83 ASN A N 1
ATOM 630 C CA . ASN A 1 83 ? -12.441 7.475 18.749 1.00 92.00 83 ASN A CA 1
ATOM 631 C C . ASN A 1 83 ? -13.969 7.653 18.658 1.00 92.00 83 ASN A C 1
ATOM 633 O O . ASN A 1 83 ? -14.508 8.606 19.211 1.00 92.00 83 ASN A O 1
ATOM 637 N N . GLY A 1 84 ? -14.673 6.755 17.959 1.00 87.56 84 GLY A N 1
ATOM 638 C CA . GLY A 1 84 ? -16.115 6.870 17.714 1.00 87.56 84 GLY A CA 1
ATOM 639 C C . GLY A 1 84 ? -16.490 7.813 16.563 1.00 87.56 84 GLY A C 1
ATOM 640 O O . GLY A 1 84 ? -17.676 8.059 16.350 1.00 87.56 84 GLY A O 1
ATOM 641 N N . ASP A 1 85 ? -15.508 8.286 15.784 1.00 87.69 85 ASP A N 1
ATOM 642 C CA . ASP A 1 85 ? -15.681 9.215 14.649 1.00 87.69 85 ASP A CA 1
ATOM 643 C C . ASP A 1 85 ? -16.336 8.567 13.408 1.00 87.69 85 ASP A C 1
ATOM 645 O O . ASP A 1 85 ? -16.559 9.226 12.386 1.00 87.69 85 ASP A O 1
ATOM 649 N N . LEU A 1 86 ? -16.548 7.251 13.456 1.00 82.44 86 LEU A N 1
ATOM 650 C CA . LEU A 1 86 ? -17.179 6.405 12.440 1.00 82.44 86 LEU A CA 1
ATOM 651 C C . LEU A 1 86 ? -18.278 5.626 13.122 1.00 82.44 86 LEU A C 1
ATOM 653 O O . LEU A 1 86 ? -17.970 5.026 14.175 1.00 82.44 86 LEU A O 1
#

Mean predicted aligned error: 3.69 Å

Secondary structure (DSSP, 8-state):
-PPPPSSSHHHHHHHHHHHHHHHHHHHHHHHHHHHHHHHHHHHHHHT-TTS-THHHHHHHHHHHHHHHHHHHHHHHHHHHHHHT--

Sequence (86 aa):
MTPPDLTDPEQRAAYARELRAIARPVRLMGVALAVAGALLAALQRTRYPAIPTILPLVLIALGALHMLAAVAVRLKYHQRRMNGDL